Protein AF-X6N4J1-F1 (afdb_monomer_lite)

Foldseek 3Di:
DPPDPVVVVVVVVVVDDDPDDDDDDDDDDDPCPPVNVVVVVVVVVVVVVVVVDDDDDDDDDPPPCPVVVVLVCCVPPNPHDDPVRVVVVVQVVVLVVLVVLLVLLVQLVCLLVCNHPPDSDQVVCVVVPHHNVCNVVSDDDPVRVVVSVVSNVCNDPVVVVPDD

Secondary structure (DSSP, 8-state):
---SHHHHHHHHHTTS-------------S---HHHHHHHHHHHHHHHHHHT---------TTSSHHHHHHHHHHHHS----HHHHHHHHHHHHHHHHHHHHHHHHHHHHHHTT-BTTBS-HHHHHHTT--GGGGGGGPPPHHHHHHHHHHHH---GGGGGG--

InterPro domains:
  IPR001019 Guanine nucleotide binding protein, alpha subunit [PF00503] (35-128)
  IPR001019 Guanine nucleotide binding protein, alpha subunit [PTHR10218] (20-128)
  IPR027417 P-loop containing nucleoside triphosphate hydrolase [G3DSA:3.40.50.300] (25-131)
  IPR027417 P-loop containing nucleoside triphosphate hydrolase [SSF52540] (39-93)

Radius of gyration: 29.78 Å; chains: 1; bounding box: 61×48×82 Å

Organism: Reticulomyxa filosa (NCBI:txid46433)

Structure (mmCIF, N/CA/C/O backbone):
data_AF-X6N4J1-F1
#
_entry.id   AF-X6N4J1-F1
#
loop_
_atom_site.group_PDB
_atom_site.id
_atom_site.type_symbol
_atom_site.label_atom_id
_atom_site.label_alt_id
_atom_site.label_comp_id
_atom_site.label_asym_id
_atom_site.label_entity_id
_atom_site.label_seq_id
_atom_site.pdbx_PDB_ins_code
_atom_site.Cartn_x
_atom_site.Cartn_y
_atom_site.Cartn_z
_atom_site.occupancy
_atom_site.B_iso_or_equiv
_atom_site.auth_seq_id
_atom_site.auth_comp_id
_atom_site.auth_asym_id
_atom_site.auth_atom_id
_atom_site.pdbx_PDB_model_num
ATOM 1 N N . GLY A 1 1 ? -34.189 -27.617 8.101 1.00 38.19 1 GLY A N 1
ATOM 2 C CA . GLY A 1 1 ? -32.804 -27.320 8.518 1.00 38.19 1 GLY A CA 1
ATOM 3 C C . GLY A 1 1 ? -32.764 -25.993 9.245 1.00 38.19 1 GLY A C 1
ATOM 4 O O . GLY A 1 1 ? -32.691 -24.960 8.604 1.00 38.19 1 GLY A O 1
ATOM 5 N N . THR A 1 2 ? -32.890 -26.007 10.571 1.00 37.47 2 THR A N 1
ATOM 6 C CA . THR A 1 2 ? -33.152 -24.823 11.416 1.00 37.47 2 THR A CA 1
ATOM 7 C C . THR A 1 2 ? -32.212 -24.807 12.629 1.00 37.47 2 THR A C 1
ATOM 9 O O . THR A 1 2 ? -32.657 -24.799 13.769 1.00 37.47 2 THR A O 1
ATOM 12 N N . SER A 1 3 ? -30.891 -24.839 12.404 1.00 46.94 3 SER A N 1
ATOM 13 C CA . SER A 1 3 ? -29.896 -24.979 13.493 1.00 46.94 3 SER A CA 1
ATOM 14 C C . SER A 1 3 ? -28.793 -23.905 13.511 1.00 46.94 3 SER A C 1
ATOM 16 O O . SER A 1 3 ? -27.747 -24.093 14.122 1.00 46.94 3 SER A O 1
ATOM 18 N N . SER A 1 4 ? -29.004 -22.747 12.869 1.00 48.28 4 SER A N 1
ATOM 19 C CA . SER A 1 4 ? -27.995 -21.665 12.853 1.00 48.28 4 SER A CA 1
ATOM 20 C C . SER A 1 4 ? -28.395 -20.389 13.610 1.00 48.28 4 SER A C 1
ATOM 22 O O . SER A 1 4 ? -27.553 -19.517 13.813 1.00 48.28 4 SER A O 1
ATOM 24 N N . ASN A 1 5 ? -29.644 -20.270 14.079 1.00 46.81 5 ASN A N 1
ATOM 25 C CA . ASN A 1 5 ? -30.154 -19.022 14.672 1.00 46.81 5 ASN A CA 1
ATOM 26 C C . ASN A 1 5 ? -30.033 -18.941 16.208 1.00 46.81 5 ASN A C 1
ATOM 28 O O . ASN A 1 5 ? -30.174 -17.866 16.787 1.00 46.81 5 ASN A O 1
ATOM 32 N N . ASN A 1 6 ? -29.720 -20.055 16.880 1.00 44.19 6 ASN A N 1
ATOM 33 C CA . ASN A 1 6 ? -29.668 -20.095 18.346 1.00 44.19 6 ASN A CA 1
ATOM 34 C C . ASN A 1 6 ? -28.353 -19.577 18.947 1.00 44.19 6 ASN A C 1
ATOM 36 O O . ASN A 1 6 ? -28.358 -19.160 20.098 1.00 44.19 6 ASN A O 1
ATOM 40 N N . ARG A 1 7 ? -27.234 -19.550 18.205 1.00 49.38 7 ARG A N 1
ATOM 41 C CA . ARG A 1 7 ? -25.953 -19.037 18.742 1.00 49.38 7 ARG A CA 1
ATOM 42 C C . ARG A 1 7 ? -25.859 -17.512 18.696 1.00 49.38 7 ARG A C 1
ATOM 44 O O . ARG A 1 7 ? -25.419 -16.911 19.668 1.00 49.38 7 ARG A O 1
ATOM 51 N N . LYS A 1 8 ? -26.347 -16.886 17.615 1.00 46.75 8 LYS A N 1
ATOM 52 C CA . LYS A 1 8 ? -26.343 -15.419 17.457 1.00 46.75 8 LYS A CA 1
ATOM 53 C C . LYS A 1 8 ? -27.274 -14.722 18.460 1.00 46.75 8 LYS A C 1
ATOM 55 O O . LYS A 1 8 ? -26.881 -13.724 19.051 1.00 46.75 8 LYS A O 1
ATOM 60 N N . LYS A 1 9 ? -28.452 -15.299 18.748 1.00 44.31 9 LYS A N 1
ATOM 61 C CA . LYS A 1 9 ? -29.348 -14.796 19.810 1.00 44.31 9 LYS A CA 1
ATOM 62 C C . LYS A 1 9 ? -28.766 -14.954 21.220 1.00 44.31 9 LYS A C 1
ATOM 64 O O . LYS A 1 9 ? -29.020 -14.103 22.062 1.00 44.31 9 LYS A O 1
ATOM 69 N N . LYS A 1 10 ? -27.969 -15.999 21.483 1.00 39.94 10 LYS A N 1
ATOM 70 C CA . LYS A 1 10 ? -27.410 -16.271 22.821 1.00 39.94 10 LYS A CA 1
ATOM 71 C C . LYS A 1 10 ? -26.345 -15.254 23.251 1.00 39.94 10 LYS A C 1
ATOM 73 O O . LYS A 1 10 ? -26.213 -15.010 24.442 1.00 39.94 10 LYS A O 1
ATOM 78 N N . ILE A 1 11 ? -25.628 -14.655 22.295 1.00 47.44 11 ILE A N 1
ATOM 79 C CA . ILE A 1 11 ? -24.626 -13.611 22.563 1.00 47.44 11 ILE A CA 1
ATOM 80 C C . ILE A 1 11 ? -25.306 -12.261 22.829 1.00 47.44 11 ILE A C 1
ATOM 82 O O . ILE A 1 11 ? -25.009 -11.627 23.835 1.00 47.44 11 ILE A O 1
ATOM 86 N N . TYR A 1 12 ? -26.288 -11.863 22.009 1.00 42.59 12 TYR A N 1
ATOM 87 C CA . TYR A 1 12 ? -27.016 -10.603 22.226 1.00 42.59 12 TYR A CA 1
ATOM 88 C C . TYR A 1 12 ? -27.862 -10.599 23.507 1.00 42.59 12 TYR A C 1
ATOM 90 O O . TYR A 1 12 ? -28.003 -9.558 24.142 1.00 42.59 12 TYR A O 1
ATOM 98 N N . LEU A 1 13 ? -28.404 -11.750 23.920 1.00 41.75 13 LEU A N 1
ATOM 99 C CA . LEU A 1 13 ? -29.237 -11.825 25.124 1.00 41.75 13 LEU A CA 1
ATOM 100 C C . LEU A 1 13 ? -28.422 -11.784 26.430 1.00 41.75 13 LEU A C 1
ATOM 102 O O . LEU A 1 13 ? -28.980 -11.468 27.473 1.00 41.75 13 LEU A O 1
ATOM 106 N N . PHE A 1 14 ? -27.111 -12.056 26.389 1.00 42.09 14 PHE A N 1
ATOM 107 C CA . PHE A 1 14 ? -26.265 -12.025 27.591 1.00 42.09 14 PHE A CA 1
ATOM 108 C C . PHE A 1 14 ? -25.804 -10.609 27.981 1.00 42.09 14 PHE A C 1
ATOM 110 O O . PHE A 1 14 ? -25.235 -10.420 29.051 1.00 42.09 14 PHE A O 1
ATOM 117 N N . LEU A 1 15 ? -26.079 -9.601 27.149 1.00 45.50 15 LEU A N 1
ATOM 118 C CA . LEU A 1 15 ? -25.736 -8.205 27.436 1.00 45.50 15 LEU A CA 1
ATOM 119 C C . LEU A 1 15 ? -26.859 -7.426 28.135 1.00 45.50 15 LEU A C 1
ATOM 121 O O . LEU A 1 15 ? -26.662 -6.258 28.450 1.00 45.50 15 LEU A O 1
ATOM 125 N N . ASN A 1 16 ? -28.032 -8.030 28.377 1.00 46.66 16 ASN A N 1
ATOM 126 C CA . ASN A 1 16 ? -29.212 -7.252 28.757 1.00 46.66 16 ASN A CA 1
ATOM 127 C C . ASN A 1 16 ? -30.127 -7.923 29.801 1.00 46.66 16 ASN A C 1
ATOM 129 O O . ASN A 1 16 ? -31.312 -8.087 29.557 1.00 46.66 16 ASN A O 1
ATOM 133 N N . THR A 1 17 ? -29.578 -8.295 30.961 1.00 45.91 17 THR A N 1
ATOM 134 C CA . THR A 1 17 ? -30.262 -8.519 32.262 1.00 45.91 17 THR A CA 1
ATOM 135 C C . THR A 1 17 ? -29.135 -8.678 33.297 1.00 45.91 17 THR A C 1
ATOM 137 O O . THR A 1 17 ? -28.299 -9.551 33.120 1.00 45.91 17 THR A O 1
ATOM 140 N N . GLU A 1 18 ? -28.934 -7.864 34.331 1.00 47.69 18 GLU A N 1
ATOM 141 C CA . GLU A 1 18 ? -29.880 -7.424 35.352 1.00 47.69 18 GLU A CA 1
ATOM 142 C C . GLU A 1 18 ? -29.522 -6.015 35.866 1.00 47.69 18 GLU A C 1
ATOM 144 O O . GLU A 1 18 ? -28.408 -5.775 36.337 1.00 47.69 18 GLU A O 1
ATOM 149 N N . LYS A 1 19 ? -30.498 -5.099 35.886 1.00 48.69 19 LYS A N 1
ATOM 150 C CA . LYS A 1 19 ? -30.506 -4.006 36.864 1.00 48.69 19 LYS A CA 1
ATOM 151 C C . LYS A 1 19 ? -30.836 -4.619 38.227 1.00 48.69 19 LYS A C 1
ATOM 153 O O . LYS A 1 19 ? -31.980 -4.999 38.457 1.00 48.69 19 LYS A O 1
ATOM 158 N N . LYS A 1 20 ? -29.860 -4.702 39.134 1.00 42.75 20 LYS A N 1
ATOM 159 C CA . LYS A 1 20 ? -30.135 -4.848 40.570 1.00 42.75 20 LYS A CA 1
ATOM 160 C C . LYS A 1 20 ? -30.005 -3.487 41.229 1.00 42.75 20 LYS A C 1
ATOM 162 O O . LYS A 1 20 ? -28.901 -2.986 41.417 1.00 42.75 20 LYS A O 1
ATOM 167 N N . GLU A 1 21 ? -31.149 -2.911 41.582 1.00 47.50 21 GLU A N 1
ATOM 168 C CA . GLU A 1 21 ? -31.220 -1.803 42.527 1.00 47.50 21 GLU A CA 1
ATOM 169 C C . GLU A 1 21 ? -30.551 -2.223 43.845 1.00 47.50 21 GLU A C 1
ATOM 171 O O . GLU A 1 21 ? -30.985 -3.167 44.508 1.00 47.50 21 GLU A O 1
ATOM 176 N N . LYS A 1 22 ? -29.490 -1.517 44.242 1.00 39.38 22 LYS A N 1
ATOM 177 C CA . LYS A 1 22 ? -28.968 -1.549 45.611 1.00 39.38 22 LYS A CA 1
ATOM 178 C C . LYS A 1 22 ? -29.228 -0.194 46.258 1.00 39.38 22 LYS A C 1
ATOM 180 O O . LYS A 1 22 ? -28.492 0.760 46.039 1.00 39.38 22 LYS A O 1
ATOM 185 N N . LYS A 1 23 ? -30.261 -0.130 47.102 1.00 43.88 23 LYS A N 1
ATOM 186 C CA . LYS A 1 23 ? -30.359 0.887 48.157 1.00 43.88 23 LYS A CA 1
ATOM 187 C C . LYS A 1 23 ? -29.285 0.588 49.203 1.00 43.88 23 LYS A C 1
ATOM 189 O O . LYS A 1 23 ? -29.383 -0.420 49.898 1.00 43.88 23 LYS A O 1
ATOM 194 N N . GLN A 1 24 ? -28.302 1.471 49.350 1.00 43.06 24 GLN A N 1
ATOM 195 C CA . GLN A 1 24 ? -27.409 1.481 50.507 1.00 43.06 24 GLN A CA 1
ATOM 196 C C . GLN A 1 24 ? -27.351 2.897 51.087 1.00 43.06 24 GLN A C 1
ATOM 198 O O . GLN A 1 24 ? -26.834 3.818 50.464 1.00 43.06 24 GLN A O 1
ATOM 203 N N . MET A 1 25 ? -27.918 3.055 52.288 1.00 48.53 25 MET A N 1
ATOM 204 C CA . MET A 1 25 ? -27.788 4.262 53.099 1.00 48.53 25 MET A CA 1
ATOM 205 C C . MET A 1 25 ? -26.383 4.331 53.700 1.00 48.53 25 MET A C 1
ATOM 207 O O . MET A 1 25 ? -25.962 3.421 54.413 1.00 48.53 25 MET A O 1
ATOM 211 N N . GLY A 1 26 ? -25.690 5.434 53.436 1.00 43.38 26 GLY A N 1
ATOM 212 C CA . GLY A 1 26 ? -24.432 5.809 54.068 1.00 43.38 26 GLY A CA 1
ATOM 213 C C . GLY A 1 26 ? -24.308 7.327 54.040 1.00 43.38 26 GLY A C 1
ATOM 214 O O . GLY A 1 26 ? -23.863 7.898 53.051 1.00 43.38 26 GLY A O 1
ATOM 215 N N . SER A 1 27 ? -24.766 7.978 55.110 1.00 64.56 27 SER A N 1
ATOM 216 C CA . SER A 1 27 ? -24.664 9.426 55.299 1.00 64.56 27 SER A CA 1
ATOM 217 C C . SER A 1 27 ? -23.225 9.792 55.659 1.00 64.56 27 SER A C 1
ATOM 219 O O . SER A 1 27 ? -22.823 9.668 56.814 1.00 64.56 27 SER A O 1
ATOM 221 N N . CYS A 1 28 ? -22.456 10.256 54.675 1.00 46.91 28 CYS A N 1
ATOM 222 C CA . CYS A 1 28 ? -21.236 11.020 54.904 1.00 46.91 28 CYS A CA 1
ATOM 223 C C . CYS A 1 28 ? -21.394 12.363 54.188 1.00 46.91 28 CYS A C 1
ATOM 225 O O . CYS A 1 28 ? -21.433 12.433 52.961 1.00 46.91 28 CYS A O 1
ATOM 227 N N . THR A 1 29 ? -21.574 13.414 54.983 1.00 45.62 29 THR A N 1
ATOM 228 C CA . THR A 1 29 ? -21.754 14.801 54.561 1.00 45.62 29 THR A CA 1
ATOM 229 C C . THR A 1 29 ? -20.403 15.412 54.192 1.00 45.62 29 THR A C 1
ATOM 231 O O . THR A 1 29 ? -19.797 16.135 54.976 1.00 45.62 29 THR A O 1
ATOM 234 N N . SER A 1 30 ? -19.927 15.130 52.987 1.00 57.41 30 SER A N 1
ATOM 235 C CA . SER A 1 30 ? -19.254 16.146 52.183 1.00 57.41 30 SER A CA 1
ATOM 236 C C . SER A 1 30 ? -20.172 16.392 50.995 1.00 57.41 30 SER A C 1
ATOM 238 O O . SER A 1 30 ? -20.715 15.444 50.429 1.00 57.41 30 SER A O 1
ATOM 240 N N . SER A 1 31 ? -20.455 17.652 50.682 1.00 58.03 31 SER A N 1
ATOM 241 C CA . SER A 1 31 ? -21.255 18.046 49.523 1.00 58.03 31 SER A CA 1
ATOM 242 C C . SER A 1 31 ? -20.549 17.575 48.250 1.00 58.03 31 SER A C 1
ATOM 244 O O . SER A 1 31 ? -19.758 18.309 47.669 1.00 58.03 31 SER A O 1
ATOM 246 N N . ARG A 1 32 ? -20.771 16.312 47.877 1.00 60.09 32 ARG A N 1
ATOM 247 C CA . ARG A 1 32 ? -20.359 15.749 46.597 1.00 60.09 32 ARG A CA 1
ATOM 248 C C . ARG A 1 32 ? -21.172 16.470 45.541 1.00 60.09 32 ARG A C 1
ATOM 250 O O . ARG A 1 32 ? -22.401 16.369 45.568 1.00 60.09 32 ARG A O 1
ATOM 257 N N . ASP A 1 33 ? -20.491 17.213 44.679 1.00 77.75 33 ASP A N 1
ATOM 258 C CA . ASP A 1 33 ? -21.117 17.833 43.524 1.00 77.75 33 ASP A CA 1
ATOM 259 C C . ASP A 1 33 ? -21.874 16.730 42.756 1.00 77.75 33 ASP A C 1
ATOM 261 O O . ASP A 1 33 ? -21.315 15.649 42.537 1.00 77.75 33 ASP A O 1
ATOM 265 N N . PRO A 1 34 ? -23.157 16.916 42.403 1.00 78.81 34 PRO A N 1
ATOM 266 C CA . PRO A 1 34 ? -23.869 15.978 41.539 1.00 78.81 34 PRO A CA 1
ATOM 267 C C . PRO A 1 34 ? -23.085 15.641 40.261 1.00 78.81 34 PRO A C 1
ATOM 269 O O . PRO A 1 34 ? -23.187 14.518 39.768 1.00 78.81 34 PRO A O 1
ATOM 272 N N . GLN A 1 35 ? -22.263 16.576 39.771 1.00 83.62 35 GLN A N 1
ATOM 273 C CA . GLN A 1 35 ? -21.346 16.356 38.654 1.00 83.62 35 GLN A CA 1
ATOM 274 C C . GLN A 1 35 ? -20.242 15.350 39.006 1.00 83.62 35 GLN A C 1
ATOM 276 O O . GLN A 1 35 ? -19.993 14.432 38.230 1.00 83.62 35 GLN A O 1
ATOM 281 N N . ASP A 1 36 ? -19.639 15.438 40.196 1.00 84.81 36 ASP A N 1
ATOM 282 C CA . ASP A 1 36 ? -18.616 14.482 40.644 1.00 84.81 36 ASP A CA 1
ATOM 283 C C . ASP A 1 36 ? -19.173 13.058 40.750 1.00 84.81 36 ASP A C 1
ATOM 285 O O . ASP A 1 36 ? -18.472 12.090 40.453 1.00 84.81 36 ASP A O 1
ATOM 289 N N . GLN A 1 37 ? -20.434 12.910 41.172 1.00 86.25 37 GLN A N 1
ATOM 290 C CA . GLN A 1 37 ? -21.088 11.599 41.239 1.00 86.25 37 GLN A CA 1
ATOM 291 C C . GLN A 1 37 ? -21.321 11.016 39.844 1.00 86.25 37 GLN A C 1
ATOM 293 O O . GLN A 1 37 ? -20.999 9.852 39.623 1.00 86.25 37 GLN A O 1
ATOM 298 N N . GLN A 1 38 ? -21.803 11.828 38.898 1.00 90.62 38 GLN A N 1
ATOM 299 C CA . GLN A 1 38 ? -21.979 11.402 37.505 1.00 90.62 38 GLN A CA 1
ATOM 300 C C . GLN A 1 38 ? -20.649 10.991 36.868 1.00 90.62 38 GLN A C 1
ATOM 302 O O . GLN A 1 38 ? -20.558 9.922 36.272 1.00 90.62 38 GLN A O 1
ATOM 307 N N . ILE A 1 39 ? -19.591 11.778 37.075 1.00 91.50 39 ILE A N 1
ATOM 308 C CA . ILE A 1 39 ? -18.253 11.462 36.563 1.00 91.50 39 ILE A CA 1
ATOM 309 C C . ILE A 1 39 ? -17.733 10.146 37.164 1.00 91.50 39 ILE A C 1
ATOM 311 O O . ILE A 1 39 ? -17.148 9.327 36.457 1.00 91.50 39 ILE A O 1
ATOM 315 N N . GLN A 1 40 ? -17.941 9.907 38.464 1.00 91.44 40 GLN A N 1
ATOM 316 C CA . GLN A 1 40 ? -17.522 8.656 39.107 1.00 91.44 40 GLN A CA 1
ATOM 317 C C . GLN A 1 40 ? -18.280 7.434 38.577 1.00 91.44 40 GLN A C 1
ATOM 319 O O . GLN A 1 40 ? -17.673 6.371 38.426 1.00 91.44 40 GLN A O 1
ATOM 324 N N . GLU A 1 41 ? -19.572 7.575 38.284 1.00 93.19 41 GLU A N 1
ATOM 325 C CA . GLU A 1 41 ? -20.377 6.521 37.662 1.00 93.19 41 GLU A CA 1
ATOM 326 C C . GLU A 1 41 ? -19.890 6.220 36.237 1.00 93.19 41 GLU A C 1
ATOM 328 O O . GLU A 1 41 ? -19.601 5.064 35.925 1.00 93.19 41 GLU A O 1
ATOM 333 N N . GLU A 1 42 ? -19.678 7.248 35.411 1.00 94.19 42 GLU A N 1
ATOM 334 C CA . GLU A 1 42 ? -19.143 7.097 34.050 1.00 94.19 42 GLU A CA 1
ATOM 335 C C . GLU A 1 42 ? -17.756 6.438 34.040 1.00 94.19 42 GLU A C 1
ATOM 337 O O . GLU A 1 42 ? -17.492 5.545 33.232 1.00 94.19 42 GLU A O 1
ATOM 342 N N . LEU A 1 43 ? -16.869 6.820 34.966 1.00 94.19 43 LEU A N 1
ATOM 343 C CA . LEU A 1 43 ? -15.542 6.215 35.110 1.00 94.19 43 LEU A CA 1
ATOM 344 C C . LEU A 1 43 ? -15.616 4.741 35.520 1.00 94.19 43 LEU A C 1
ATOM 346 O O . LEU A 1 43 ? -14.835 3.922 35.026 1.00 94.19 43 LEU A O 1
ATOM 350 N N . ALA A 1 44 ? -16.529 4.391 36.429 1.00 94.25 44 ALA A N 1
ATOM 351 C CA . ALA A 1 44 ? -16.721 3.010 36.857 1.00 94.25 44 ALA A CA 1
ATOM 352 C C . ALA A 1 44 ? -17.247 2.138 35.706 1.00 94.25 44 ALA A C 1
ATOM 354 O O . ALA A 1 44 ? -16.746 1.026 35.497 1.00 94.25 44 ALA A O 1
ATOM 355 N N . ASP A 1 45 ? -18.194 2.659 34.927 1.00 94.94 45 ASP A N 1
ATOM 356 C CA . ASP A 1 45 ? -18.740 1.979 33.755 1.00 94.94 45 ASP A CA 1
ATOM 357 C C . ASP A 1 45 ? -17.694 1.830 32.644 1.00 94.94 45 ASP A C 1
ATOM 359 O O . ASP A 1 45 ? -17.520 0.729 32.113 1.00 94.94 45 ASP A O 1
ATOM 363 N N . ALA A 1 46 ? -16.926 2.881 32.347 1.00 92.75 46 ALA A N 1
ATOM 364 C CA . ALA A 1 46 ? -15.837 2.833 31.373 1.00 92.75 46 ALA A CA 1
ATOM 365 C C . ALA A 1 46 ? -14.756 1.816 31.771 1.00 92.75 46 ALA A C 1
ATOM 367 O O . ALA A 1 46 ? -14.295 1.039 30.933 1.00 92.75 46 ALA A O 1
ATOM 368 N N . LYS A 1 47 ? -14.388 1.755 33.058 1.00 94.06 47 LYS A N 1
ATOM 369 C CA . LYS A 1 47 ? -13.419 0.772 33.565 1.00 94.06 47 LYS A CA 1
ATOM 370 C C . LYS A 1 47 ? -13.924 -0.659 33.391 1.00 94.06 47 LYS A C 1
ATOM 372 O O . LYS A 1 47 ? -13.176 -1.525 32.943 1.00 94.06 47 LYS A O 1
ATOM 377 N N . LYS A 1 48 ? -15.198 -0.906 33.699 1.00 94.12 48 LYS A N 1
ATOM 378 C CA . LYS A 1 48 ? -15.821 -2.223 33.516 1.00 94.12 48 LYS A CA 1
ATOM 379 C C . LYS A 1 48 ? -15.876 -2.629 32.041 1.00 94.12 48 LYS A C 1
ATOM 381 O O . LYS A 1 48 ? -15.699 -3.804 31.728 1.00 94.12 48 LYS A O 1
ATOM 386 N N . GLN A 1 49 ? -16.124 -1.676 31.143 1.00 92.06 49 GLN A N 1
ATOM 387 C CA . GLN A 1 49 ? -16.073 -1.917 29.701 1.00 92.06 49 GLN A CA 1
ATOM 388 C C . GLN A 1 49 ? -14.647 -2.232 29.233 1.00 92.06 49 GLN A C 1
ATOM 390 O O . GLN A 1 49 ? -14.471 -3.198 28.499 1.00 92.06 49 GLN A O 1
ATOM 395 N N . ASP A 1 50 ? -13.631 -1.496 29.695 1.00 92.00 50 ASP A N 1
ATOM 396 C CA . ASP A 1 50 ? -12.229 -1.747 29.326 1.00 92.00 50 ASP A CA 1
ATOM 397 C C . ASP A 1 50 ? -11.730 -3.116 29.813 1.00 92.00 50 ASP A C 1
ATOM 399 O O . ASP A 1 50 ? -11.064 -3.830 29.065 1.00 92.00 50 ASP A O 1
ATOM 403 N N . GLU A 1 51 ? -12.118 -3.534 31.023 1.00 92.50 51 GLU A N 1
ATOM 404 C CA . GLU A 1 51 ? -11.811 -4.870 31.559 1.00 92.50 51 GLU A CA 1
ATOM 405 C C . GLU A 1 51 ? -12.436 -6.006 30.726 1.00 92.50 51 GLU A C 1
ATOM 407 O O . GLU A 1 51 ? -11.921 -7.126 30.724 1.00 92.50 51 GLU A O 1
ATOM 412 N N . ALA A 1 52 ? -13.519 -5.734 29.991 1.00 89.50 52 ALA A N 1
ATOM 413 C CA . ALA A 1 52 ? -14.153 -6.698 29.094 1.00 89.50 52 ALA A CA 1
ATOM 414 C C . ALA A 1 52 ? -13.510 -6.751 27.690 1.00 89.50 52 ALA A C 1
ATOM 416 O O . ALA A 1 52 ? -13.823 -7.660 26.915 1.00 89.50 52 ALA A O 1
ATOM 417 N N . ILE A 1 53 ? -12.623 -5.808 27.342 1.00 89.38 53 ILE A N 1
ATOM 418 C CA . ILE A 1 53 ? -11.978 -5.729 26.024 1.00 89.38 53 ILE A CA 1
ATOM 419 C C . ILE A 1 53 ? -10.702 -6.579 25.995 1.00 89.38 53 ILE A C 1
ATOM 421 O O . ILE A 1 53 ? -9.756 -6.365 26.751 1.00 89.38 53 ILE A O 1
ATOM 425 N N . LEU A 1 54 ? -10.622 -7.503 25.033 1.00 88.69 54 LEU A N 1
ATOM 426 C CA . LEU A 1 54 ? -9.386 -8.226 24.734 1.00 88.69 54 LEU A CA 1
ATOM 427 C C . LEU A 1 54 ? -8.460 -7.362 23.862 1.00 88.69 54 LEU A C 1
ATOM 429 O O . LEU A 1 54 ? -8.723 -7.154 22.678 1.00 88.69 54 LEU A O 1
ATOM 433 N N . LYS A 1 55 ? -7.347 -6.893 24.434 1.00 89.69 55 LYS A N 1
ATOM 434 C CA . LYS A 1 55 ? -6.324 -6.106 23.724 1.00 89.69 55 LYS A CA 1
ATOM 435 C C . LYS A 1 55 ? -5.318 -7.040 23.042 1.00 89.69 55 LYS A C 1
ATOM 437 O O . LYS A 1 55 ? -4.670 -7.845 23.706 1.00 89.69 55 LYS A O 1
ATOM 442 N N . VAL A 1 56 ? -5.178 -6.927 21.720 1.00 89.00 56 VAL A N 1
ATOM 443 C CA . VAL A 1 56 ? -4.269 -7.754 20.905 1.00 89.00 56 VAL A CA 1
ATOM 444 C C . VAL A 1 56 ? -3.171 -6.885 20.296 1.00 89.00 56 VAL A C 1
ATOM 446 O O . VAL A 1 56 ? -3.460 -5.860 19.683 1.00 89.00 56 VAL A O 1
ATOM 449 N N . LEU A 1 57 ? -1.914 -7.319 20.428 1.00 91.94 57 LEU A N 1
ATOM 450 C CA . LEU A 1 57 ? -0.750 -6.686 19.806 1.00 91.94 57 LEU A CA 1
ATOM 451 C C . LEU A 1 57 ? -0.214 -7.569 18.674 1.00 91.94 57 LEU A C 1
ATOM 453 O O . LEU A 1 57 ? 0.121 -8.731 18.896 1.00 91.94 57 LEU A O 1
ATOM 457 N N . LEU A 1 58 ? -0.102 -7.007 17.468 1.00 89.12 58 LEU A N 1
ATOM 458 C CA . LEU A 1 58 ? 0.514 -7.682 16.324 1.00 89.12 58 LEU A CA 1
ATOM 459 C C . LEU A 1 58 ? 1.931 -7.155 16.102 1.00 89.12 58 LEU A C 1
ATOM 461 O O . LEU A 1 58 ? 2.123 -5.972 15.823 1.00 89.12 58 LEU A O 1
ATOM 465 N N . LEU A 1 59 ? 2.916 -8.050 16.176 1.00 93.31 59 LEU A N 1
ATOM 466 C CA . LEU A 1 59 ? 4.329 -7.747 15.951 1.00 93.31 59 LEU A CA 1
ATOM 467 C C .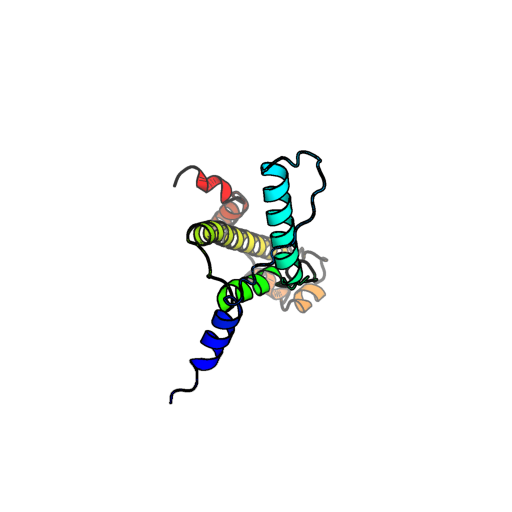 LEU A 1 59 ? 4.810 -8.367 14.636 1.0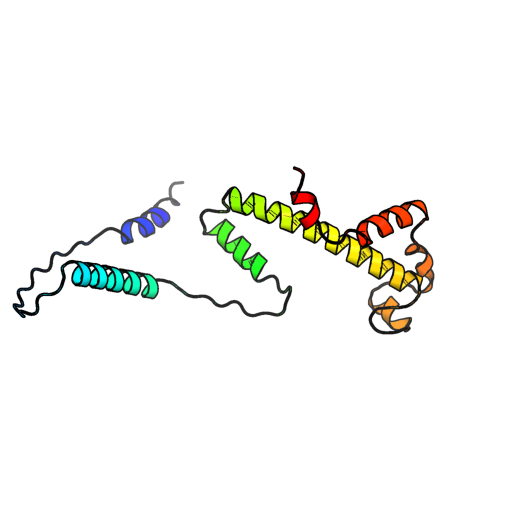0 93.31 59 LEU A C 1
ATOM 469 O O . LEU A 1 59 ? 4.396 -9.459 14.259 1.00 93.31 59 LEU A O 1
ATOM 473 N N . GLY A 1 60 ? 5.680 -7.655 13.923 1.00 91.44 60 GLY A N 1
ATOM 474 C CA . GLY A 1 60 ? 6.281 -8.125 12.674 1.00 91.44 60 GLY A CA 1
ATOM 475 C C . GLY A 1 60 ? 7.000 -7.004 11.930 1.00 91.44 60 GLY A C 1
ATOM 476 O O . GLY A 1 60 ? 6.720 -5.827 12.173 1.00 91.44 60 GLY A O 1
ATOM 477 N N . ALA A 1 61 ? 7.884 -7.361 11.000 1.00 91.56 61 ALA A N 1
ATOM 478 C CA . ALA A 1 61 ? 8.635 -6.414 10.173 1.00 91.56 61 ALA A CA 1
ATOM 479 C C . ALA A 1 61 ? 7.725 -5.470 9.356 1.00 91.56 61 ALA A C 1
ATOM 481 O O . ALA A 1 61 ? 6.532 -5.734 9.158 1.00 91.56 61 ALA A O 1
ATOM 482 N N . GLY A 1 62 ? 8.271 -4.349 8.874 1.00 87.31 62 GLY A N 1
ATOM 483 C CA . GLY A 1 62 ? 7.582 -3.504 7.889 1.00 87.31 62 GLY A CA 1
ATOM 484 C C . GLY A 1 62 ? 7.121 -4.344 6.691 1.00 87.31 62 GLY A C 1
ATOM 485 O O . GLY A 1 62 ? 7.813 -5.270 6.287 1.00 87.31 62 GLY A O 1
ATOM 486 N N . GLY A 1 63 ? 5.910 -4.102 6.182 1.00 84.12 63 GLY A N 1
ATOM 487 C CA . GLY A 1 63 ? 5.369 -4.871 5.050 1.00 84.12 63 GLY A CA 1
ATOM 488 C C . GLY A 1 63 ? 4.866 -6.289 5.366 1.00 84.12 63 GLY A C 1
ATOM 489 O O . GLY A 1 63 ? 4.303 -6.929 4.489 1.00 84.12 63 GLY A O 1
ATOM 490 N N . SER A 1 64 ? 4.947 -6.774 6.613 1.00 90.19 64 SER A N 1
ATOM 491 C CA . SER A 1 64 ? 4.525 -8.142 6.988 1.00 90.19 64 SER A CA 1
ATOM 492 C C . SER A 1 64 ? 3.008 -8.418 6.943 1.00 90.19 64 SER A C 1
ATOM 494 O O . SER A 1 64 ? 2.551 -9.433 7.459 1.00 90.19 64 SER A O 1
ATOM 496 N N . GLY A 1 65 ? 2.195 -7.490 6.432 1.00 91.56 65 GLY A N 1
ATOM 497 C CA . GLY A 1 65 ? 0.745 -7.673 6.305 1.00 91.56 65 GLY A CA 1
ATOM 498 C C . GLY A 1 65 ? -0.088 -7.438 7.573 1.00 91.56 65 GLY A C 1
ATOM 499 O O . GLY A 1 65 ? -1.275 -7.748 7.567 1.00 91.56 65 GLY A O 1
ATOM 500 N N . LYS A 1 66 ? 0.465 -6.850 8.647 1.00 94.44 66 LYS A N 1
ATOM 501 C CA . LYS A 1 66 ? -0.292 -6.534 9.886 1.00 94.44 66 LYS A CA 1
ATOM 502 C C . LYS A 1 66 ? -1.556 -5.713 9.610 1.00 94.44 66 LYS A C 1
ATOM 504 O O . LYS A 1 66 ? -2.636 -6.070 10.068 1.00 94.44 66 LYS A O 1
ATOM 509 N N . SER A 1 67 ? -1.435 -4.650 8.815 1.00 91.00 67 SER A N 1
ATOM 510 C CA . SER A 1 67 ? -2.577 -3.817 8.426 1.00 91.00 67 SER A CA 1
ATOM 511 C C . SER A 1 67 ? -3.587 -4.598 7.584 1.00 91.00 67 SER A C 1
ATOM 513 O O . SER A 1 67 ? -4.786 -4.411 7.744 1.00 91.00 67 SER A O 1
ATOM 515 N N . THR A 1 68 ? -3.126 -5.511 6.724 1.00 93.19 68 THR A N 1
ATOM 516 C CA . THR A 1 68 ? -3.993 -6.393 5.927 1.00 93.19 68 THR A CA 1
ATOM 517 C C . THR A 1 68 ? -4.775 -7.355 6.814 1.00 93.19 68 THR A C 1
ATOM 519 O O . THR A 1 68 ? -5.974 -7.528 6.620 1.00 93.19 68 THR A O 1
ATOM 522 N N . PHE A 1 69 ? -4.131 -7.934 7.825 1.00 93.06 69 PHE A N 1
ATOM 523 C CA . PHE A 1 69 ? -4.796 -8.787 8.802 1.00 93.06 69 PHE A CA 1
ATOM 524 C C . PHE A 1 69 ? -5.870 -8.019 9.585 1.00 93.06 69 PHE A C 1
ATOM 526 O O . PHE A 1 69 ? -7.004 -8.483 9.678 1.00 93.06 69 PHE A O 1
ATOM 533 N N . PHE A 1 70 ? -5.558 -6.810 10.065 1.00 90.81 70 PHE A N 1
ATOM 534 C CA . PHE A 1 70 ? -6.557 -5.939 10.693 1.00 90.81 70 PHE A CA 1
ATOM 535 C C . PHE A 1 70 ? -7.720 -5.620 9.749 1.00 90.81 70 PHE A C 1
ATOM 537 O O . PHE A 1 70 ? -8.873 -5.733 10.153 1.00 90.81 70 PHE A O 1
ATOM 544 N N . LYS A 1 71 ? -7.440 -5.309 8.477 1.00 91.62 71 LYS A N 1
ATOM 545 C CA . LYS A 1 71 ? -8.483 -5.076 7.468 1.00 91.62 71 LYS A CA 1
ATOM 546 C C . LYS A 1 71 ? -9.420 -6.286 7.316 1.00 91.62 71 LYS A C 1
ATOM 548 O O . LYS A 1 71 ? -10.637 -6.128 7.272 1.00 91.62 71 LYS A O 1
ATOM 553 N N . GLN A 1 72 ? -8.876 -7.504 7.315 1.00 94.00 72 GLN A N 1
ATOM 554 C CA . GLN A 1 72 ? -9.685 -8.730 7.262 1.00 94.00 72 GLN A CA 1
ATOM 555 C C . GLN A 1 72 ? -10.536 -8.941 8.519 1.00 94.00 72 GLN A C 1
ATOM 557 O O . GLN A 1 72 ? -11.686 -9.379 8.415 1.00 94.00 72 GLN A O 1
ATOM 562 N N . LEU A 1 73 ? -10.010 -8.600 9.699 1.00 92.31 73 LEU A N 1
ATOM 563 C CA . LEU A 1 73 ? -10.783 -8.636 10.941 1.00 92.31 73 LEU A CA 1
ATOM 564 C C . LEU A 1 73 ? -11.953 -7.650 10.905 1.00 92.31 73 LEU A C 1
ATOM 566 O O . LEU A 1 73 ? -13.072 -8.052 11.220 1.00 92.31 73 LEU A O 1
ATOM 570 N N . THR A 1 74 ? -11.726 -6.410 10.460 1.00 91.00 74 THR A N 1
ATOM 571 C CA . THR A 1 74 ? -12.790 -5.409 10.283 1.00 91.00 74 THR A CA 1
ATOM 572 C C . THR A 1 74 ? -13.869 -5.909 9.327 1.00 91.00 74 THR A C 1
ATOM 574 O O . THR A 1 74 ? -15.051 -5.785 9.626 1.00 91.00 74 THR A O 1
ATOM 577 N N . ASN A 1 75 ? -13.484 -6.536 8.213 1.00 91.12 75 ASN A N 1
ATOM 578 C CA . ASN A 1 75 ? -14.440 -7.066 7.242 1.00 91.12 75 ASN A CA 1
ATOM 579 C C . ASN A 1 75 ? -15.247 -8.272 7.764 1.00 91.12 75 ASN A C 1
ATOM 581 O O . ASN A 1 75 ? -16.406 -8.441 7.400 1.00 91.12 75 ASN A O 1
ATOM 585 N N . THR A 1 76 ? -14.644 -9.129 8.593 1.00 93.69 76 THR A N 1
ATOM 586 C CA . THR A 1 76 ? -15.287 -10.373 9.061 1.00 93.69 76 THR A CA 1
ATOM 587 C C . THR A 1 76 ? -16.114 -10.174 10.334 1.00 93.69 76 THR A C 1
ATOM 589 O O . THR A 1 76 ? -17.138 -10.835 10.507 1.00 93.69 76 THR A O 1
ATOM 592 N N . TYR A 1 77 ? -15.660 -9.299 11.235 1.00 89.50 77 TYR A N 1
ATOM 593 C CA . TYR A 1 77 ? -16.213 -9.147 12.586 1.00 89.50 77 TYR A CA 1
ATOM 594 C C . TYR A 1 77 ? -16.632 -7.717 12.945 1.00 89.50 77 TYR A C 1
ATOM 596 O O . TYR A 1 77 ? -17.292 -7.540 13.966 1.00 89.50 77 TYR A O 1
ATOM 604 N N . GLY A 1 78 ? -16.236 -6.716 12.158 1.00 89.06 78 GLY A N 1
ATOM 605 C CA . GLY A 1 78 ? -16.651 -5.327 12.346 1.00 89.06 78 GLY A CA 1
ATOM 606 C C . GLY A 1 78 ? -17.872 -4.961 11.503 1.00 89.06 78 GLY A C 1
ATOM 607 O O . GLY A 1 78 ? -18.432 -5.789 10.786 1.00 89.06 78 GLY A O 1
ATOM 608 N N . ASP A 1 79 ? -18.234 -3.681 11.542 1.00 91.25 79 ASP A N 1
ATOM 609 C CA . ASP A 1 79 ? -19.344 -3.108 10.766 1.00 91.25 79 ASP A CA 1
ATOM 610 C C . ASP A 1 79 ? -18.977 -2.840 9.287 1.00 91.25 79 ASP A C 1
ATOM 612 O O . ASP A 1 79 ? -19.719 -2.192 8.546 1.00 91.25 79 ASP A O 1
ATOM 616 N N . GLY A 1 80 ? -17.829 -3.355 8.833 1.00 90.19 80 GLY A N 1
ATOM 617 C CA . GLY A 1 80 ? -17.251 -3.052 7.526 1.00 90.19 80 GLY A CA 1
ATOM 618 C C . GLY A 1 80 ? -16.638 -1.649 7.465 1.00 90.19 80 GLY A C 1
ATOM 619 O O . GLY A 1 80 ? -16.266 -1.081 8.486 1.00 90.19 80 GLY A O 1
ATOM 620 N N . TYR A 1 81 ? -16.496 -1.112 6.249 1.00 93.50 81 TYR A N 1
ATOM 621 C CA . TYR A 1 81 ? -15.928 0.220 6.009 1.00 93.50 81 TYR A CA 1
ATOM 622 C C . TYR A 1 81 ? -17.004 1.228 5.637 1.00 93.50 81 TYR A C 1
ATOM 624 O O . TYR A 1 81 ? -17.774 0.985 4.691 1.00 93.50 81 TYR A O 1
ATOM 632 N N . SER A 1 82 ? -16.982 2.367 6.324 1.00 93.56 82 SER A N 1
ATOM 633 C CA . SER A 1 82 ? -17.784 3.547 6.012 1.00 93.56 82 SER A CA 1
ATOM 634 C C . SER A 1 82 ? -17.419 4.137 4.648 1.00 93.56 82 SER A C 1
ATOM 636 O O . SER A 1 82 ? -16.353 3.874 4.087 1.00 93.56 82 SER A O 1
ATOM 638 N N . GLU A 1 83 ? -18.311 4.954 4.093 1.00 92.94 83 GLU A N 1
ATOM 639 C CA . GLU A 1 83 ? -18.071 5.633 2.817 1.00 92.94 83 GLU A CA 1
ATOM 640 C C . GLU A 1 83 ? -16.849 6.561 2.887 1.00 92.94 83 GLU A C 1
ATOM 642 O O . GLU A 1 83 ? -15.986 6.501 2.016 1.00 92.94 83 GLU A O 1
ATOM 647 N N . ALA A 1 84 ? -16.704 7.316 3.981 1.00 91.00 84 ALA A N 1
ATOM 648 C CA . ALA A 1 84 ? -15.544 8.172 4.219 1.00 91.00 84 ALA A CA 1
ATOM 649 C C . ALA A 1 84 ? -14.219 7.383 4.229 1.00 91.00 84 ALA A C 1
ATOM 651 O O . ALA A 1 84 ? -13.230 7.811 3.633 1.00 91.00 84 ALA A O 1
ATOM 652 N N . GLU A 1 85 ? -14.187 6.201 4.855 1.00 90.00 85 GLU A N 1
ATOM 653 C CA . GLU A 1 85 ? -13.001 5.333 4.838 1.00 90.00 85 GLU A CA 1
ATOM 654 C C . GLU A 1 85 ? -12.682 4.809 3.436 1.00 90.00 85 GLU A C 1
ATOM 656 O O . GLU A 1 85 ? -11.515 4.770 3.048 1.00 90.00 85 GLU A O 1
ATOM 661 N N . ARG A 1 86 ? -13.698 4.438 2.649 1.00 90.81 86 ARG A N 1
ATOM 662 C CA . ARG A 1 86 ? -13.503 3.980 1.262 1.00 90.81 86 ARG A CA 1
ATOM 663 C C . ARG A 1 86 ? -12.945 5.087 0.370 1.00 90.81 86 ARG A C 1
ATOM 665 O O . ARG A 1 86 ? -12.045 4.822 -0.430 1.00 90.81 86 ARG A O 1
ATOM 6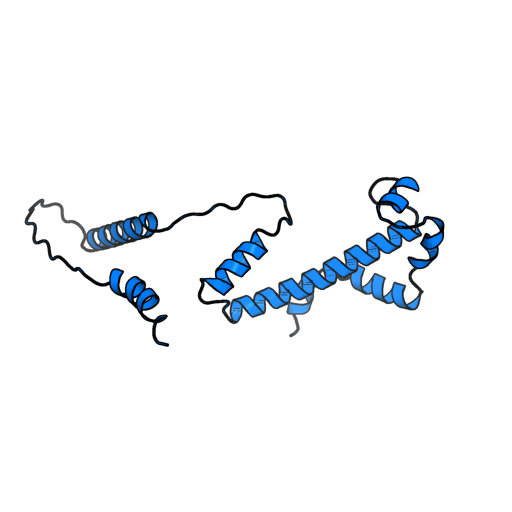72 N N . THR A 1 87 ? -13.419 6.319 0.537 1.00 89.19 87 THR A N 1
ATOM 673 C CA . THR A 1 87 ? -12.867 7.491 -0.158 1.00 89.19 87 THR A CA 1
ATOM 674 C C . THR A 1 87 ? -11.398 7.691 0.209 1.00 89.19 87 THR A C 1
ATOM 676 O O . THR A 1 87 ? -10.550 7.794 -0.674 1.00 89.19 87 THR A O 1
ATOM 679 N N . ASN A 1 88 ? -11.055 7.603 1.495 1.00 86.69 88 ASN A N 1
ATOM 680 C CA . ASN A 1 88 ? -9.661 7.692 1.935 1.00 86.69 88 ASN A CA 1
ATOM 681 C C . ASN A 1 88 ? -8.784 6.554 1.379 1.00 86.69 88 ASN A C 1
ATOM 683 O O . ASN A 1 88 ? -7.629 6.783 1.012 1.00 86.69 88 ASN A O 1
ATOM 687 N N . TYR A 1 89 ? -9.308 5.329 1.262 1.00 89.06 89 TYR A N 1
ATOM 688 C CA . TYR A 1 89 ? -8.575 4.228 0.628 1.00 89.06 89 TYR A CA 1
ATOM 689 C C . TYR A 1 89 ? -8.337 4.445 -0.860 1.00 89.06 89 TYR A C 1
ATOM 691 O O . TYR A 1 89 ? -7.318 3.988 -1.367 1.00 89.06 89 TYR A O 1
ATOM 699 N N . THR A 1 90 ? -9.222 5.155 -1.553 1.00 88.06 90 THR A N 1
ATOM 700 C CA . THR A 1 90 ? -9.056 5.451 -2.981 1.00 88.06 90 THR A CA 1
ATOM 701 C C . THR A 1 90 ? -7.763 6.230 -3.229 1.00 88.06 90 THR A C 1
ATOM 703 O O . THR A 1 90 ? -6.965 5.841 -4.080 1.00 88.06 90 THR A O 1
ATOM 706 N N . ILE A 1 91 ? -7.486 7.247 -2.408 1.00 85.25 91 ILE A N 1
ATOM 707 C CA . ILE A 1 91 ? -6.231 8.014 -2.454 1.00 85.25 91 ILE A CA 1
ATOM 708 C C . ILE A 1 91 ? -5.025 7.097 -2.206 1.00 85.25 91 ILE A C 1
ATOM 710 O O . ILE A 1 91 ? -4.034 7.145 -2.936 1.00 85.25 91 ILE A O 1
ATOM 714 N N . GLN A 1 92 ? -5.116 6.217 -1.204 1.00 85.25 92 GLN A N 1
ATOM 715 C CA . GLN A 1 92 ? -4.042 5.267 -0.889 1.00 85.25 92 GLN A CA 1
ATOM 716 C C . GLN A 1 92 ? -3.778 4.279 -2.033 1.00 85.25 92 GLN A C 1
ATOM 718 O O . GLN A 1 92 ? -2.623 3.956 -2.297 1.00 85.25 92 GLN A O 1
ATOM 723 N N . ILE A 1 93 ? -4.827 3.816 -2.719 1.00 89.12 93 ILE A N 1
ATOM 724 C CA . ILE A 1 93 ? -4.719 2.905 -3.864 1.00 89.12 93 ILE A CA 1
ATOM 725 C C . ILE A 1 93 ? -3.998 3.598 -5.019 1.00 89.12 93 ILE A C 1
ATOM 727 O O . ILE A 1 93 ? -3.033 3.042 -5.540 1.00 89.12 93 ILE A O 1
ATOM 731 N N . TYR A 1 94 ? -4.411 4.815 -5.389 1.00 87.75 94 TYR A N 1
ATOM 732 C CA . TYR A 1 94 ? -3.748 5.570 -6.456 1.00 87.75 94 TYR A CA 1
ATOM 733 C C . TYR A 1 94 ? -2.273 5.801 -6.155 1.00 87.75 94 TYR A C 1
ATOM 735 O O . TYR A 1 94 ? -1.417 5.508 -6.991 1.00 87.75 94 TYR A O 1
ATOM 743 N N . ARG A 1 95 ? -1.971 6.244 -4.933 1.00 86.19 95 ARG A N 1
ATOM 744 C CA . ARG A 1 95 ? -0.596 6.430 -4.479 1.00 86.19 95 ARG A CA 1
ATOM 745 C C . ARG A 1 95 ? 0.220 5.140 -4.599 1.00 86.19 95 ARG A C 1
ATOM 747 O O . ARG A 1 95 ? 1.295 5.163 -5.186 1.00 86.19 95 ARG A O 1
ATOM 754 N N . GLN A 1 96 ? -0.302 4.014 -4.114 1.00 87.75 96 GLN A N 1
ATOM 755 C CA . GLN A 1 96 ? 0.411 2.736 -4.162 1.00 87.75 96 GLN A CA 1
ATOM 756 C C . GLN A 1 96 ? 0.660 2.255 -5.598 1.00 87.75 96 GLN A C 1
ATOM 758 O O . GLN A 1 96 ? 1.714 1.679 -5.873 1.00 87.75 96 GLN A O 1
ATOM 763 N N . ILE A 1 97 ? -0.283 2.487 -6.517 1.00 90.62 97 ILE A N 1
ATOM 764 C CA . ILE A 1 97 ? -0.112 2.159 -7.938 1.00 90.62 97 ILE A CA 1
ATOM 765 C C . ILE A 1 97 ? 1.052 2.964 -8.523 1.00 90.62 97 ILE A C 1
ATOM 767 O O . ILE A 1 97 ? 1.952 2.374 -9.119 1.00 90.62 97 ILE A O 1
ATOM 771 N N . VAL A 1 98 ? 1.068 4.282 -8.309 1.00 88.81 98 VAL A N 1
ATOM 772 C CA . VAL A 1 98 ? 2.128 5.167 -8.818 1.00 88.81 98 VAL A CA 1
ATOM 773 C C . VAL A 1 98 ? 3.485 4.810 -8.209 1.00 88.81 98 VAL A C 1
ATOM 775 O O . VAL A 1 98 ? 4.440 4.599 -8.951 1.00 88.81 98 VAL A O 1
ATOM 778 N N . GLU A 1 99 ? 3.574 4.646 -6.888 1.00 88.38 99 GLU A N 1
ATOM 779 C CA . GLU A 1 99 ? 4.816 4.252 -6.201 1.00 88.38 99 GLU A CA 1
ATOM 780 C C . GLU A 1 99 ? 5.351 2.901 -6.712 1.00 88.38 99 GLU A C 1
ATOM 782 O O . GLU A 1 99 ? 6.558 2.722 -6.903 1.00 88.38 99 GLU A O 1
ATOM 787 N N . SER A 1 100 ? 4.454 1.947 -6.988 1.00 91.12 100 SER A N 1
ATOM 788 C CA . SER A 1 100 ? 4.831 0.652 -7.566 1.00 91.12 100 SER A CA 1
ATOM 789 C C . SER A 1 100 ? 5.366 0.813 -8.989 1.00 91.12 100 SER A C 1
ATOM 791 O O . SER A 1 100 ? 6.396 0.230 -9.320 1.00 91.12 100 SER A O 1
ATOM 793 N N . MET A 1 101 ? 4.720 1.635 -9.823 1.00 92.00 101 MET A N 1
ATOM 794 C CA . MET A 1 101 ? 5.193 1.932 -11.181 1.00 92.00 101 MET A CA 1
ATOM 795 C C . MET A 1 101 ? 6.572 2.594 -11.166 1.00 92.00 101 MET A C 1
ATOM 797 O O . MET A 1 101 ? 7.459 2.164 -11.897 1.00 92.00 101 MET A O 1
ATOM 801 N N . GLN A 1 102 ? 6.786 3.582 -10.298 1.00 89.81 102 GLN A N 1
ATOM 802 C CA . GLN A 1 102 ? 8.084 4.240 -10.132 1.00 89.81 102 GLN A CA 1
ATOM 803 C C . GLN A 1 102 ? 9.170 3.256 -9.706 1.00 89.81 102 GLN A C 1
ATOM 805 O O . GLN A 1 102 ? 10.275 3.280 -10.242 1.00 89.81 102 GLN A O 1
ATOM 810 N N . THR A 1 103 ? 8.847 2.360 -8.772 1.00 90.88 103 THR A N 1
ATOM 811 C CA . THR A 1 103 ? 9.772 1.311 -8.337 1.00 90.88 103 THR A CA 1
ATOM 812 C C . THR A 1 103 ? 10.166 0.419 -9.514 1.00 90.88 103 THR A C 1
ATOM 814 O O . THR A 1 103 ? 11.352 0.178 -9.714 1.00 90.88 103 THR A O 1
ATOM 817 N N . LEU A 1 104 ? 9.204 -0.022 -10.329 1.00 90.50 104 LEU A N 1
ATOM 818 C CA . LEU A 1 104 ? 9.472 -0.857 -11.504 1.00 90.50 104 LEU A CA 1
ATOM 819 C C . LEU A 1 104 ? 10.322 -0.135 -12.557 1.00 90.50 104 LEU A C 1
ATOM 821 O O . LEU A 1 104 ? 11.275 -0.721 -13.062 1.00 90.50 104 LEU A O 1
ATOM 825 N N . ILE A 1 105 ? 10.015 1.131 -12.852 1.00 91.00 105 ILE A N 1
ATOM 826 C CA . ILE A 1 105 ? 10.784 1.958 -13.795 1.00 91.00 105 ILE A CA 1
ATOM 827 C C . ILE A 1 105 ? 12.236 2.087 -13.323 1.00 91.00 105 ILE A C 1
ATOM 829 O O . ILE A 1 105 ? 13.156 1.775 -14.077 1.00 91.00 105 ILE A O 1
ATOM 833 N N . ASN A 1 106 ? 12.444 2.474 -12.060 1.00 89.19 106 ASN A N 1
ATOM 834 C CA . ASN A 1 106 ? 13.781 2.625 -11.486 1.00 89.19 106 ASN A CA 1
ATOM 835 C C . ASN A 1 106 ? 14.576 1.314 -11.548 1.00 89.19 106 ASN A C 1
ATOM 837 O O . ASN A 1 106 ? 15.737 1.322 -11.945 1.00 89.19 106 ASN A O 1
ATOM 841 N N . GLN A 1 107 ? 13.952 0.181 -11.209 1.00 87.75 107 GLN A N 1
ATOM 842 C CA . GLN A 1 107 ? 14.605 -1.130 -11.291 1.00 87.75 107 GLN A CA 1
ATOM 843 C C . GLN A 1 107 ? 14.948 -1.522 -12.734 1.00 87.75 107 GLN A C 1
ATOM 845 O O . GLN A 1 107 ? 16.024 -2.062 -12.983 1.00 87.75 107 GLN A O 1
ATOM 850 N N . SER A 1 108 ? 14.080 -1.209 -13.699 1.00 87.56 108 SER A N 1
ATOM 851 C CA . SER A 1 108 ? 14.357 -1.450 -15.119 1.00 87.56 108 SER A CA 1
ATOM 852 C C . SER A 1 108 ? 15.575 -0.657 -15.598 1.00 87.56 108 SER A C 1
ATOM 854 O O . SER A 1 108 ? 16.452 -1.219 -16.250 1.00 87.56 108 SER A O 1
ATOM 856 N N . GLU A 1 109 ? 15.682 0.624 -15.226 1.00 86.88 109 GLU A N 1
ATOM 857 C CA . GLU A 1 109 ? 16.854 1.445 -15.564 1.00 86.88 109 GLU A CA 1
ATOM 858 C C . GLU A 1 109 ? 18.140 0.950 -14.902 1.00 86.88 109 GLU A C 1
ATOM 860 O O . GLU A 1 109 ? 19.215 1.009 -15.497 1.00 86.88 109 GLU A O 1
ATOM 865 N N . MET A 1 110 ? 18.036 0.486 -13.660 1.00 84.06 110 MET A N 1
ATOM 866 C CA . MET A 1 110 ? 19.141 -0.105 -12.913 1.00 84.06 110 MET A CA 1
ATOM 867 C C . MET A 1 110 ? 19.686 -1.344 -13.634 1.00 84.06 110 MET A C 1
ATOM 869 O O . MET A 1 110 ? 20.889 -1.436 -13.886 1.00 84.06 110 MET A O 1
ATOM 873 N N . ILE A 1 111 ? 18.801 -2.243 -14.074 1.00 83.62 111 ILE A N 1
ATOM 874 C CA . ILE A 1 111 ? 19.167 -3.432 -14.858 1.00 83.62 111 ILE A CA 1
ATOM 875 C C . ILE A 1 111 ? 19.768 -3.041 -16.217 1.00 83.62 111 ILE A C 1
ATOM 877 O O . ILE A 1 111 ? 20.798 -3.596 -16.607 1.00 83.62 111 ILE A O 1
ATOM 881 N N . GLU A 1 112 ? 19.179 -2.062 -16.915 1.00 82.12 112 GLU A N 1
ATOM 882 C CA . GLU A 1 112 ? 19.689 -1.533 -18.190 1.00 82.12 112 GLU A CA 1
ATOM 883 C C . GLU A 1 112 ? 21.124 -0.997 -18.042 1.00 82.12 112 GLU A C 1
ATOM 885 O O . GLU A 1 112 ? 22.008 -1.342 -18.829 1.00 82.12 112 GLU A O 1
ATOM 890 N N . LYS A 1 113 ? 21.376 -0.194 -17.001 1.00 80.19 113 LYS A N 1
ATOM 891 C CA . LYS A 1 113 ? 22.688 0.403 -16.694 1.00 80.19 113 LYS A CA 1
ATOM 892 C C . LYS A 1 113 ? 23.687 -0.606 -16.114 1.00 80.19 113 LYS A C 1
ATOM 894 O O . LYS A 1 113 ? 24.851 -0.262 -15.928 1.00 80.19 113 LYS A O 1
ATOM 899 N N . GLY A 1 114 ? 23.255 -1.836 -15.824 1.00 74.19 114 GLY A N 1
ATOM 900 C CA . GLY A 1 114 ? 24.068 -2.855 -15.157 1.00 74.19 114 GLY A CA 1
ATOM 901 C C . GLY A 1 114 ? 24.361 -2.553 -13.685 1.00 74.19 114 GLY A C 1
ATOM 902 O O . GLY A 1 114 ? 25.266 -3.156 -13.119 1.00 74.19 114 GLY A O 1
ATOM 903 N N . GLN A 1 115 ? 23.617 -1.627 -13.078 1.00 70.31 115 GLN A N 1
ATOM 904 C CA . GLN A 1 115 ? 23.747 -1.208 -11.687 1.00 70.31 115 GLN A CA 1
ATOM 905 C C . GLN A 1 115 ? 22.630 -1.862 -10.881 1.00 70.31 115 GLN A C 1
ATOM 907 O O . GLN A 1 115 ? 21.530 -1.328 -10.819 1.00 70.31 115 GLN A O 1
ATOM 912 N N . ILE A 1 116 ? 22.869 -3.016 -10.270 1.00 65.94 116 ILE A N 1
ATOM 913 C CA . ILE A 1 116 ? 21.875 -3.629 -9.379 1.00 65.94 116 ILE A CA 1
ATOM 914 C C . ILE A 1 116 ? 22.011 -2.963 -8.010 1.00 65.94 116 ILE A C 1
ATOM 916 O O . ILE A 1 116 ? 23.101 -2.539 -7.624 1.00 65.94 116 ILE A O 1
ATOM 920 N N . ALA A 1 117 ? 20.910 -2.862 -7.263 1.00 57.28 117 ALA A N 1
ATOM 921 C CA . ALA A 1 117 ? 20.844 -2.175 -5.970 1.00 57.28 117 ALA A CA 1
ATOM 922 C C . ALA A 1 117 ? 21.781 -2.747 -4.878 1.00 57.28 117 ALA A C 1
ATOM 924 O O . ALA A 1 117 ? 21.828 -2.196 -3.777 1.00 57.28 117 ALA A O 1
ATOM 925 N N . SER A 1 118 ? 22.539 -3.806 -5.180 1.00 52.88 118 SER A N 1
ATOM 926 C CA . SER A 1 118 ? 23.426 -4.523 -4.260 1.00 52.88 118 SER A CA 1
ATOM 927 C C . SER A 1 118 ? 24.767 -5.000 -4.857 1.00 52.88 118 SER A C 1
ATOM 929 O O . SER A 1 118 ? 25.499 -5.703 -4.165 1.00 52.88 118 SER A O 1
ATOM 931 N N . GLY A 1 119 ? 25.173 -4.535 -6.047 1.00 51.56 119 GLY A N 1
ATOM 932 C CA . GLY A 1 119 ? 26.497 -4.833 -6.622 1.00 51.56 119 GLY A CA 1
ATOM 933 C C . GLY A 1 119 ? 26.491 -4.962 -8.148 1.00 51.56 119 GLY A C 1
ATOM 934 O O . GLY A 1 119 ? 25.450 -5.169 -8.762 1.00 51.56 119 GLY A O 1
ATOM 935 N N . GLU A 1 120 ? 27.658 -4.835 -8.785 1.00 58.19 120 GLU A N 1
ATOM 936 C CA . GLU A 1 120 ? 27.840 -5.010 -10.242 1.00 58.19 120 GLU A CA 1
ATOM 937 C C . GLU A 1 120 ? 27.879 -6.499 -10.670 1.00 58.19 120 GLU A C 1
ATOM 939 O O . GLU A 1 120 ? 28.309 -6.832 -11.776 1.00 58.19 120 GLU A O 1
ATOM 944 N N . ASP A 1 121 ? 27.434 -7.418 -9.809 1.00 63.00 121 ASP A N 1
ATOM 945 C CA . ASP A 1 121 ? 27.703 -8.846 -9.957 1.00 63.00 121 ASP A CA 1
ATOM 946 C C . ASP A 1 121 ? 26.645 -9.557 -10.821 1.00 63.00 121 ASP A C 1
ATOM 948 O O . ASP A 1 121 ? 25.463 -9.648 -10.486 1.00 63.00 121 ASP A O 1
ATOM 952 N N . GLU A 1 122 ? 27.081 -10.152 -11.936 1.00 67.00 122 GLU A N 1
ATOM 953 C CA . GLU A 1 122 ? 26.247 -11.009 -12.799 1.00 67.00 122 GLU A CA 1
ATOM 954 C C . GLU A 1 122 ? 25.613 -12.200 -12.055 1.00 67.00 122 GLU A C 1
ATOM 956 O O . GLU A 1 122 ? 24.567 -12.706 -12.468 1.0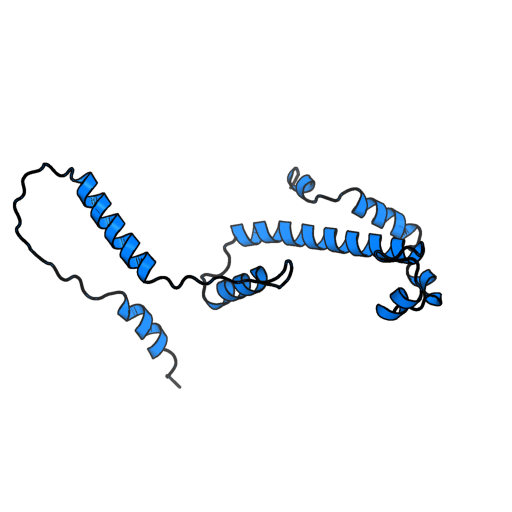0 67.00 122 GLU A O 1
ATOM 961 N N . GLU A 1 123 ? 26.239 -12.654 -10.967 1.00 67.94 123 GLU A N 1
ATOM 962 C CA . GLU A 1 123 ? 25.721 -13.701 -10.078 1.00 67.94 123 GLU A CA 1
ATOM 963 C C . GLU A 1 123 ? 24.409 -13.274 -9.403 1.00 67.94 123 GLU A C 1
ATOM 965 O O . GLU A 1 123 ? 23.510 -14.095 -9.206 1.00 67.94 123 GLU A O 1
ATOM 970 N N . GLU A 1 124 ? 24.251 -11.983 -9.113 1.00 69.38 124 GLU A N 1
ATOM 971 C CA . GLU A 1 124 ? 23.060 -11.472 -8.448 1.00 69.38 124 GLU A CA 1
ATOM 972 C C . GLU A 1 124 ? 21.878 -11.352 -9.418 1.00 69.38 124 GLU A C 1
ATOM 974 O O . GLU A 1 124 ? 20.772 -11.753 -9.056 1.00 69.38 124 GLU A O 1
ATOM 979 N N . LEU A 1 125 ? 22.102 -10.950 -10.680 1.00 70.06 125 LEU A N 1
ATOM 980 C CA . LEU A 1 125 ? 21.066 -11.019 -11.731 1.00 70.06 125 LEU A CA 1
ATOM 981 C C . LEU A 1 125 ? 20.518 -12.439 -11.876 1.00 70.06 125 LEU A C 1
ATOM 983 O O . LEU A 1 125 ? 19.304 -12.640 -11.891 1.00 70.06 125 LEU A O 1
ATOM 987 N N . LYS A 1 126 ? 21.405 -13.438 -11.903 1.00 73.56 126 LYS A N 1
ATOM 988 C CA . LYS A 1 126 ? 20.996 -14.846 -11.981 1.00 73.56 126 LYS A CA 1
ATOM 989 C C . LYS A 1 126 ? 20.200 -15.277 -10.749 1.00 73.56 126 LYS A C 1
ATOM 991 O O . LYS A 1 126 ? 19.257 -16.052 -10.889 1.00 73.56 126 LYS A O 1
ATOM 996 N N . SER A 1 127 ? 20.536 -14.761 -9.564 1.00 76.88 127 SER A N 1
ATOM 997 C CA . SER A 1 127 ? 19.815 -15.057 -8.316 1.00 76.88 127 SER A CA 1
ATOM 998 C C . SER A 1 127 ? 18.365 -14.557 -8.329 1.00 76.88 127 SER A C 1
ATOM 1000 O O . SER A 1 127 ? 17.481 -15.218 -7.784 1.00 76.88 127 SER A O 1
ATOM 1002 N N . ILE A 1 128 ? 18.109 -13.440 -9.020 1.00 75.38 128 ILE A N 1
ATOM 1003 C CA . ILE A 1 128 ? 16.765 -12.891 -9.249 1.00 75.38 128 ILE A CA 1
ATOM 1004 C C . ILE A 1 128 ? 16.122 -13.405 -10.549 1.00 75.38 128 ILE A C 1
ATOM 1006 O O . ILE A 1 128 ? 15.036 -12.959 -10.914 1.00 75.38 128 ILE A O 1
ATOM 1010 N N . GLY A 1 129 ? 16.752 -14.369 -11.231 1.00 78.12 129 GLY A N 1
ATOM 1011 C CA . GLY A 1 129 ? 16.211 -15.027 -12.423 1.00 78.12 129 GLY A CA 1
ATOM 1012 C C . GLY A 1 129 ? 16.378 -14.248 -13.728 1.00 78.12 129 GLY A C 1
ATOM 1013 O O . GLY A 1 129 ? 15.683 -14.550 -14.693 1.00 78.12 129 GLY A O 1
ATOM 1014 N N . ILE A 1 130 ? 17.273 -13.260 -13.769 1.00 80.12 13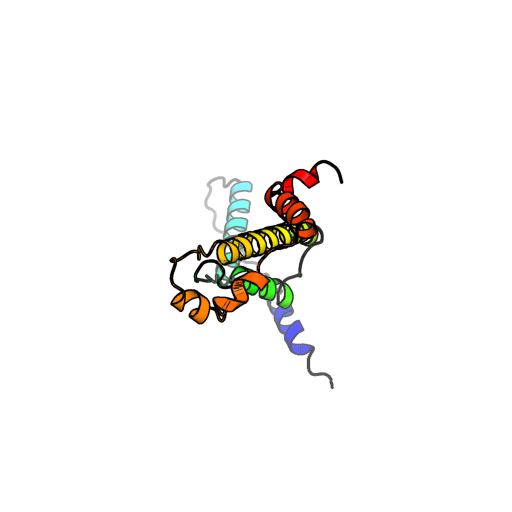0 ILE A N 1
ATOM 1015 C CA . ILE A 1 130 ? 17.559 -12.443 -14.951 1.00 80.12 130 ILE A CA 1
ATOM 1016 C C . ILE A 1 130 ? 18.866 -12.925 -15.586 1.00 80.12 130 ILE A C 1
ATOM 1018 O O . ILE A 1 130 ? 19.919 -12.903 -14.945 1.00 80.12 130 ILE A O 1
ATOM 1022 N N . ASP A 1 131 ? 18.831 -13.343 -16.854 1.00 79.88 131 ASP A N 1
ATOM 1023 C CA . ASP A 1 131 ? 20.061 -13.635 -17.599 1.00 79.88 131 ASP A CA 1
ATOM 1024 C C . ASP A 1 131 ? 20.758 -12.304 -17.960 1.00 79.88 131 ASP A C 1
ATOM 1026 O O . ASP A 1 131 ? 20.135 -11.429 -18.569 1.00 79.88 131 ASP A O 1
ATOM 1030 N N . PRO A 1 132 ? 22.053 -12.112 -17.641 1.00 73.31 132 PRO A N 1
ATOM 1031 C CA . PRO A 1 132 ? 22.808 -10.930 -18.062 1.00 73.31 132 PRO A CA 1
ATOM 1032 C C . PRO A 1 132 ? 22.733 -10.625 -19.570 1.00 73.31 132 PRO A C 1
ATOM 1034 O O . PRO A 1 132 ? 22.829 -9.463 -19.970 1.00 73.31 132 PRO A O 1
ATOM 1037 N N . LYS A 1 133 ? 22.524 -11.635 -20.422 1.00 78.31 133 LYS A N 1
ATOM 1038 C CA . LYS A 1 133 ? 22.348 -11.468 -21.877 1.00 78.31 133 LYS A CA 1
ATOM 1039 C C . LYS A 1 133 ? 20.993 -10.860 -22.251 1.00 78.31 133 LYS A C 1
ATOM 1041 O O . LYS A 1 133 ? 20.851 -10.264 -23.320 1.00 78.31 133 LYS A O 1
ATOM 1046 N N . GLU A 1 134 ? 20.009 -10.964 -21.366 1.00 80.31 134 GLU A N 1
ATOM 1047 C CA . GLU A 1 134 ? 18.643 -10.467 -21.544 1.00 80.31 134 GLU A CA 1
ATOM 1048 C C . GLU A 1 134 ? 18.452 -9.030 -21.040 1.00 80.31 134 GLU A C 1
ATOM 1050 O O . GLU A 1 134 ? 17.352 -8.495 -21.131 1.00 80.31 134 GLU A O 1
ATOM 1055 N N . ARG A 1 135 ? 19.515 -8.341 -20.595 1.00 75.69 135 ARG A N 1
ATOM 1056 C CA . ARG A 1 135 ? 19.444 -6.929 -20.157 1.00 75.69 135 ARG A CA 1
ATOM 1057 C C . ARG A 1 135 ? 18.763 -6.002 -21.169 1.00 75.69 135 ARG A C 1
ATOM 1059 O O . ARG A 1 135 ? 18.046 -5.092 -20.775 1.00 75.69 135 ARG A O 1
ATOM 1066 N N . HIS A 1 136 ? 18.941 -6.263 -22.463 1.00 81.00 136 HIS A N 1
ATOM 1067 C CA . HIS A 1 136 ? 18.315 -5.495 -23.542 1.00 81.00 136 HIS A CA 1
ATOM 1068 C C . HIS A 1 136 ? 16.773 -5.534 -23.523 1.00 81.00 136 HIS A C 1
ATOM 1070 O O . HIS A 1 136 ? 16.141 -4.656 -24.101 1.00 81.00 136 HIS A O 1
ATOM 1076 N N . LEU A 1 137 ? 16.156 -6.521 -22.859 1.00 84.06 137 LEU A N 1
ATOM 1077 C CA . LEU A 1 137 ? 14.700 -6.609 -22.692 1.00 84.06 137 LEU A CA 1
ATOM 1078 C C . LEU A 1 137 ? 14.157 -5.608 -21.663 1.00 84.06 137 LEU A C 1
ATOM 1080 O O . LEU A 1 137 ? 12.964 -5.316 -21.671 1.00 84.06 137 LEU A O 1
ATOM 1084 N N . TYR A 1 138 ? 15.023 -5.074 -20.799 1.00 83.44 138 TYR A N 1
ATOM 1085 C CA . TYR A 1 138 ? 14.685 -4.063 -19.791 1.00 83.44 138 TYR A CA 1
ATOM 1086 C C . TYR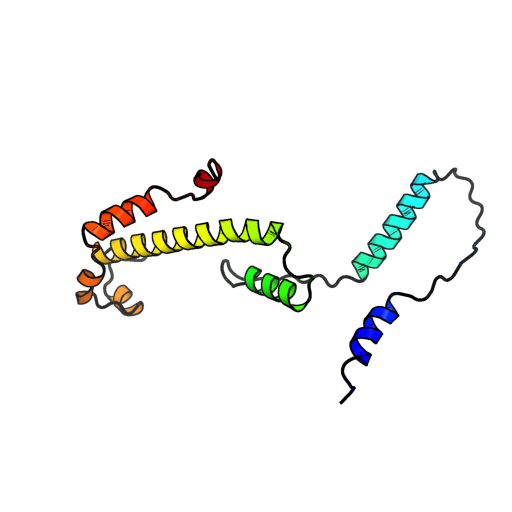 A 1 138 ? 14.895 -2.633 -20.305 1.00 83.44 138 TYR A C 1
ATOM 1088 O O . TYR A 1 138 ? 14.612 -1.664 -19.596 1.00 83.44 138 TYR A O 1
ATOM 1096 N N . THR A 1 139 ? 15.372 -2.486 -21.544 1.00 85.56 139 THR A N 1
ATOM 1097 C CA . THR A 1 139 ? 15.498 -1.192 -22.207 1.00 85.56 139 THR A CA 1
ATOM 1098 C C . THR A 1 139 ? 14.114 -0.648 -22.542 1.00 85.56 139 THR A C 1
ATOM 1100 O O . THR A 1 139 ? 13.328 -1.264 -23.261 1.00 85.56 139 THR A O 1
ATOM 1103 N N . MET A 1 140 ? 13.828 0.550 -22.044 1.00 85.06 140 MET A N 1
ATOM 1104 C CA . MET A 1 140 ? 12.597 1.264 -22.364 1.00 85.06 140 MET A CA 1
ATOM 1105 C C . MET A 1 140 ? 12.724 1.941 -23.733 1.00 85.06 140 MET A C 1
ATOM 1107 O O . MET A 1 140 ? 13.643 2.740 -23.945 1.00 85.06 140 MET A O 1
ATOM 1111 N N . ASP A 1 141 ? 11.793 1.650 -24.649 1.00 86.94 141 ASP A N 1
ATOM 1112 C CA . ASP A 1 141 ? 11.677 2.385 -25.915 1.00 86.94 141 ASP A CA 1
ATOM 1113 C C . ASP A 1 141 ? 11.446 3.881 -25.650 1.00 86.94 141 ASP A C 1
ATOM 1115 O O . ASP A 1 141 ? 10.904 4.272 -24.614 1.00 86.94 141 ASP A O 1
ATOM 1119 N N . LYS A 1 142 ? 11.814 4.730 -26.611 1.00 83.88 142 LYS A N 1
ATOM 1120 C CA . LYS A 1 142 ? 11.697 6.186 -26.508 1.00 83.88 142 LYS A CA 1
ATOM 1121 C C . LYS A 1 142 ? 10.285 6.637 -26.118 1.00 83.88 142 LYS A C 1
ATOM 1123 O O . LYS A 1 142 ? 10.145 7.514 -25.274 1.00 83.88 142 LYS A O 1
ATOM 1128 N N . THR A 1 143 ? 9.253 6.018 -26.692 1.00 81.81 143 THR A N 1
ATOM 1129 C CA . THR A 1 143 ? 7.852 6.357 -26.384 1.00 81.81 143 THR A CA 1
ATOM 1130 C C . THR A 1 143 ? 7.473 6.034 -24.938 1.00 81.81 143 THR A C 1
ATOM 1132 O O . THR A 1 143 ? 6.752 6.796 -24.297 1.00 81.81 143 THR A O 1
ATOM 1135 N N . PHE A 1 144 ? 7.990 4.928 -24.403 1.00 87.56 144 PHE A N 1
ATOM 1136 C CA . PHE A 1 144 ? 7.775 4.523 -23.018 1.00 87.56 144 PHE A CA 1
ATOM 1137 C C . PHE A 1 144 ? 8.608 5.366 -22.048 1.00 87.56 144 PHE A C 1
ATOM 1139 O O . PHE A 1 144 ? 8.145 5.672 -20.952 1.00 87.56 144 PHE A O 1
ATOM 1146 N N . ARG A 1 145 ? 9.805 5.794 -22.464 1.00 87.31 145 ARG A N 1
ATOM 1147 C CA . ARG A 1 145 ? 10.708 6.624 -21.660 1.00 87.31 145 ARG A CA 1
ATOM 1148 C C . ARG A 1 145 ? 10.106 7.990 -21.338 1.00 87.31 145 ARG A C 1
ATOM 1150 O O . ARG A 1 145 ? 10.112 8.373 -20.177 1.00 87.31 145 ARG A O 1
ATOM 1157 N N . ASP A 1 146 ? 9.482 8.659 -22.308 1.00 87.44 146 ASP A N 1
ATOM 1158 C CA . ASP A 1 146 ? 8.803 9.942 -22.064 1.00 87.44 146 ASP A CA 1
ATOM 1159 C C . ASP A 1 146 ? 7.670 9.805 -21.020 1.00 87.44 146 ASP A C 1
ATOM 1161 O O . ASP A 1 146 ? 7.474 10.671 -20.163 1.00 87.44 146 ASP A O 1
ATOM 1165 N N . ALA A 1 147 ? 6.927 8.691 -21.061 1.00 87.50 147 ALA A N 1
ATOM 1166 C CA . ALA A 1 147 ? 5.875 8.394 -20.088 1.00 87.50 147 ALA A CA 1
ATOM 1167 C C . ALA A 1 147 ? 6.444 8.016 -18.708 1.00 87.50 147 ALA A C 1
ATOM 1169 O O . ALA A 1 147 ? 5.905 8.431 -17.680 1.00 87.50 147 ALA A O 1
ATOM 1170 N N . ALA A 1 148 ? 7.541 7.260 -18.674 1.00 89.19 148 ALA A N 1
ATOM 1171 C CA . ALA A 1 148 ? 8.252 6.909 -17.452 1.00 89.19 148 ALA A CA 1
ATOM 1172 C C . ALA A 1 148 ? 8.807 8.160 -16.753 1.00 89.19 148 ALA A C 1
ATOM 1174 O O . ALA A 1 148 ? 8.585 8.341 -15.555 1.00 89.19 148 ALA A O 1
ATOM 1175 N N . ASP A 1 149 ? 9.418 9.073 -17.509 1.00 88.31 149 ASP A N 1
ATOM 1176 C CA . ASP A 1 149 ? 9.918 10.357 -17.013 1.00 88.31 149 ASP A CA 1
ATOM 1177 C C . ASP A 1 149 ? 8.788 11.216 -16.432 1.00 88.31 149 ASP A C 1
ATOM 1179 O O . ASP A 1 149 ? 8.953 11.849 -15.386 1.00 88.31 149 ASP A O 1
ATOM 1183 N N . TYR A 1 150 ? 7.609 11.210 -17.064 1.00 87.06 150 TYR A N 1
ATOM 1184 C CA . TYR A 1 150 ? 6.425 11.876 -16.522 1.00 87.06 150 TYR A CA 1
ATOM 1185 C C . TYR A 1 150 ? 6.019 11.292 -15.159 1.00 87.06 150 TYR A C 1
ATOM 1187 O O . TYR A 1 150 ? 5.831 12.042 -14.201 1.00 87.06 150 TYR A O 1
ATOM 1195 N N . ILE A 1 151 ? 5.940 9.964 -15.038 1.00 87.75 151 ILE A N 1
ATOM 1196 C CA . ILE A 1 151 ? 5.572 9.281 -13.786 1.00 87.75 151 ILE A CA 1
ATOM 1197 C C . ILE A 1 151 ? 6.612 9.530 -12.680 1.00 87.75 151 ILE A C 1
ATOM 1199 O O . ILE A 1 151 ? 6.248 9.734 -11.521 1.00 87.75 151 ILE A O 1
ATOM 1203 N N . LEU A 1 152 ? 7.905 9.550 -13.014 1.00 87.06 152 LEU A N 1
ATOM 1204 C CA . LEU A 1 152 ? 8.979 9.837 -12.056 1.00 87.06 152 LEU A CA 1
ATOM 1205 C C . LEU A 1 152 ? 8.979 11.303 -11.595 1.00 87.06 152 LEU A C 1
ATOM 1207 O O . LEU A 1 152 ? 9.296 11.587 -10.439 1.00 87.06 152 LEU A O 1
ATOM 1211 N N . LYS A 1 153 ? 8.599 12.240 -12.471 1.00 83.62 153 LYS A N 1
ATOM 1212 C CA . LYS A 1 153 ? 8.570 13.680 -12.174 1.00 83.62 153 LYS A CA 1
ATOM 1213 C C . LYS A 1 153 ? 7.439 14.091 -11.229 1.00 83.62 153 LYS A C 1
ATOM 1215 O O . LYS A 1 153 ? 7.592 15.082 -10.514 1.00 83.62 153 LYS A O 1
ATOM 1220 N N . TYR A 1 154 ? 6.326 13.360 -11.217 1.00 71.25 154 TYR A N 1
ATOM 1221 C CA . TYR A 1 154 ? 5.157 13.664 -10.386 1.00 71.25 154 TYR A CA 1
ATOM 1222 C C . TYR A 1 154 ? 4.923 12.569 -9.336 1.00 71.25 154 TYR A C 1
ATOM 1224 O O . TYR A 1 154 ? 3.991 11.777 -9.463 1.00 71.25 154 TYR A O 1
ATOM 1232 N N . PRO A 1 155 ? 5.757 12.514 -8.279 1.00 62.28 155 PRO A N 1
ATOM 1233 C CA . PRO A 1 155 ? 5.687 11.460 -7.273 1.00 62.28 155 PRO A CA 1
ATOM 1234 C C . PRO A 1 155 ? 4.493 11.550 -6.332 1.00 62.28 155 PRO A C 1
ATOM 1236 O O . PRO A 1 155 ? 4.234 10.588 -5.614 1.00 62.28 155 PRO A O 1
ATOM 1239 N N . ASP A 1 156 ? 3.766 12.668 -6.325 1.00 60.94 156 ASP A N 1
ATOM 1240 C CA . ASP A 1 156 ? 2.723 12.891 -5.337 1.00 60.94 156 ASP A CA 1
ATOM 1241 C C . ASP A 1 156 ? 1.358 13.156 -5.974 1.00 60.94 156 ASP A C 1
ATOM 1243 O O . ASP A 1 156 ? 1.061 14.248 -6.473 1.00 60.94 156 ASP A O 1
ATOM 1247 N N . TYR A 1 157 ? 0.494 12.141 -5.891 1.00 57.44 157 TYR A N 1
ATOM 1248 C CA . TYR A 1 157 ? -0.929 12.256 -6.210 1.00 57.44 157 TYR A CA 1
ATOM 1249 C C . TYR A 1 157 ? -1.635 13.267 -5.287 1.00 57.44 157 TYR A C 1
ATOM 1251 O O . TYR A 1 157 ? -2.712 13.750 -5.625 1.00 57.44 157 TYR A O 1
ATOM 1259 N N . ALA A 1 158 ? -1.026 13.651 -4.154 1.00 52.00 158 ALA A N 1
ATOM 1260 C CA . ALA A 1 158 ? -1.563 14.674 -3.255 1.00 52.00 158 ALA A CA 1
ATOM 1261 C C . ALA A 1 158 ? -1.774 16.042 -3.931 1.00 52.00 158 ALA A C 1
ATOM 1263 O O . ALA A 1 158 ? -2.586 16.837 -3.471 1.00 52.00 158 ALA A O 1
ATOM 1264 N N . THR A 1 159 ? -1.085 16.324 -5.042 1.00 51.12 159 THR A N 1
ATOM 1265 C CA . THR A 1 159 ? -1.268 17.578 -5.795 1.00 51.12 159 THR A CA 1
ATOM 1266 C C . THR A 1 159 ? -2.467 17.571 -6.751 1.00 51.12 159 THR A C 1
ATOM 1268 O O . THR A 1 159 ? -2.866 18.637 -7.217 1.00 51.12 159 THR A O 1
ATOM 1271 N N . LEU A 1 160 ? -3.088 16.412 -7.013 1.00 47.94 160 LEU A N 1
ATOM 1272 C CA . LEU A 1 160 ? -4.311 16.310 -7.824 1.00 47.94 160 LEU A CA 1
ATOM 1273 C C . LEU A 1 160 ? -5.595 16.633 -7.042 1.00 47.94 160 LEU A C 1
ATOM 1275 O O . LEU A 1 160 ? -6.629 16.875 -7.661 1.00 47.94 160 LEU A O 1
ATOM 1279 N N . ASP A 1 161 ? -5.527 16.708 -5.711 1.00 46.59 161 ASP A N 1
ATOM 1280 C CA . ASP A 1 161 ? -6.672 17.002 -4.830 1.00 46.59 161 ASP A CA 1
ATOM 1281 C C . ASP A 1 161 ? -7.088 18.493 -4.846 1.00 46.59 161 ASP A C 1
ATOM 1283 O O . ASP A 1 161 ? -7.989 18.921 -4.134 1.00 46.59 161 ASP A O 1
ATOM 1287 N N . ALA A 1 162 ? -6.428 19.322 -5.664 1.00 42.78 162 ALA A N 1
ATOM 1288 C CA . ALA A 1 162 ? -6.748 20.742 -5.802 1.00 42.78 162 ALA A CA 1
ATOM 1289 C C . ALA A 1 162 ? -7.733 21.056 -6.946 1.00 42.78 162 ALA A C 1
ATOM 1291 O O . ALA A 1 162 ? -8.027 22.232 -7.176 1.00 42.78 162 ALA A O 1
ATOM 1292 N N . THR A 1 163 ? -8.204 20.078 -7.736 1.00 39.69 163 THR A N 1
ATOM 1293 C CA . THR A 1 163 ? -9.066 20.373 -8.909 1.00 39.69 163 THR A CA 1
ATOM 1294 C C . THR A 1 163 ? -10.069 19.268 -9.279 1.00 39.69 163 THR A C 1
ATOM 1296 O O . THR A 1 163 ? -10.459 19.171 -10.442 1.00 39.69 163 THR A O 1
ATOM 1299 N N . ILE A 1 164 ? -10.533 18.450 -8.329 1.00 38.38 164 ILE A N 1
ATOM 1300 C CA . ILE A 1 164 ? -11.704 17.575 -8.548 1.00 38.38 164 ILE A CA 1
ATOM 1301 C C . ILE A 1 164 ? -12.780 17.897 -7.516 1.00 38.38 164 ILE A C 1
ATOM 1303 O O . ILE A 1 164 ? -12.426 18.010 -6.325 1.00 38.38 164 ILE A O 1
#

Sequence (164 aa):
GTSSNNRKKKIYLFLNTEKKEKKQMGSCTSSRDPQDQQIQEELADAKKQDEAILKVLLLGAGGSGKSTFFKQLTNTYGDGYSEAERTNYTIQIYRQIVESMQTLINQSEMIEKGQIASGEDEEELKSIGIDPKERHLYTMDKTFRDAADYILKYPDYATLDATI

pLDDT: mean 75.69, std 18.6, range [37.47, 94.94]